Protein AF-A0A969WWA6-F1 (afdb_monomer)

Foldseek 3Di:
DDDDPPPPQAPVRVVVVQVVQVVVVHGQQADEAADDDLVVVLVVLLVCCVVVVPPQSDSVNSVVVVVSSVVGRVVVQVVCVVVVRYDYFHNDDDPVVSVVRVVVVVVPRDD

Secondary structure (DSSP, 8-state):
----SS---SHHHHHHHHHHHHHTT-----EEEEE--HHHHHHHHHHHHHHHT-TT--HHHHHHHHHHHHHHTTHHHHHHHHTT-EEEEE--S-HHHHHHHHHHHHHT---

Structure (mmCIF, N/CA/C/O backbone):
data_AF-A0A969WWA6-F1
#
_entry.id   AF-A0A969WWA6-F1
#
loop_
_atom_site.group_PDB
_atom_site.id
_atom_site.type_symbol
_atom_site.label_atom_id
_atom_site.label_alt_id
_atom_site.label_comp_id
_atom_site.label_asym_id
_atom_site.label_entity_id
_atom_site.label_seq_id
_atom_site.pdbx_PDB_ins_code
_atom_site.Cartn_x
_atom_site.Cartn_y
_atom_site.Cartn_z
_atom_site.occupancy
_atom_site.B_iso_or_equiv
_atom_site.auth_seq_id
_atom_site.auth_comp_id
_atom_site.auth_asym_id
_atom_site.auth_atom_id
_atom_site.pdbx_PDB_model_num
ATOM 1 N N . GLY A 1 1 ? -15.310 9.754 2.882 1.00 83.44 1 GLY A N 1
ATOM 2 C CA . GLY A 1 1 ? -14.050 9.200 3.405 1.00 83.44 1 GLY A CA 1
ATOM 3 C C . GLY A 1 1 ? -12.873 9.808 2.673 1.00 83.44 1 GLY A C 1
ATOM 4 O O . GLY A 1 1 ? -13.070 10.723 1.879 1.00 83.44 1 GLY A O 1
ATOM 5 N N . TYR A 1 2 ? -11.677 9.292 2.930 1.00 89.56 2 TYR A N 1
ATOM 6 C CA . TYR A 1 2 ? -10.427 9.727 2.308 1.00 89.56 2 TYR A CA 1
ATOM 7 C C . TYR A 1 2 ? -9.688 8.511 1.748 1.00 89.56 2 TYR A C 1
ATOM 9 O O . TYR A 1 2 ? -9.845 7.409 2.267 1.00 89.56 2 TYR A O 1
ATOM 17 N N . ILE A 1 3 ? -8.867 8.723 0.721 1.00 93.50 3 ILE A N 1
ATOM 18 C CA . ILE A 1 3 ? -7.898 7.733 0.243 1.00 93.50 3 ILE A CA 1
ATOM 19 C C . ILE A 1 3 ? -6.515 8.304 0.517 1.00 93.50 3 ILE A C 1
ATOM 21 O O . ILE A 1 3 ? -6.208 9.425 0.107 1.00 93.50 3 ILE A O 1
ATOM 25 N N . LEU A 1 4 ? -5.692 7.538 1.224 1.00 93.44 4 LEU A N 1
ATOM 26 C CA . LEU A 1 4 ? -4.304 7.885 1.487 1.00 93.44 4 LEU A CA 1
ATOM 27 C C . LEU A 1 4 ? -3.423 7.048 0.566 1.00 93.44 4 LEU A C 1
ATOM 29 O O . LEU A 1 4 ? -3.256 5.849 0.770 1.00 93.44 4 LEU A O 1
ATOM 33 N N . ASP A 1 5 ? -2.883 7.686 -0.469 1.00 92.69 5 ASP A N 1
ATOM 34 C CA . ASP A 1 5 ? -1.995 7.031 -1.425 1.00 92.69 5 ASP A CA 1
ATOM 35 C C . ASP A 1 5 ? -0.534 7.179 -0.987 1.00 92.69 5 ASP A C 1
ATOM 37 O O . ASP A 1 5 ? -0.005 8.281 -0.808 1.00 92.69 5 ASP A O 1
ATOM 41 N N . GLY A 1 6 ? 0.129 6.042 -0.785 1.00 88.00 6 GLY A N 1
ATOM 42 C CA . GLY A 1 6 ? 1.537 5.993 -0.425 1.00 88.00 6 GLY A CA 1
ATOM 43 C C . GLY A 1 6 ? 1.852 6.533 0.972 1.00 88.00 6 GLY A C 1
ATOM 44 O O . GLY A 1 6 ? 3.017 6.847 1.223 1.00 88.00 6 GLY A O 1
ATOM 45 N N . PHE A 1 7 ? 0.862 6.632 1.863 1.00 92.94 7 PHE A N 1
A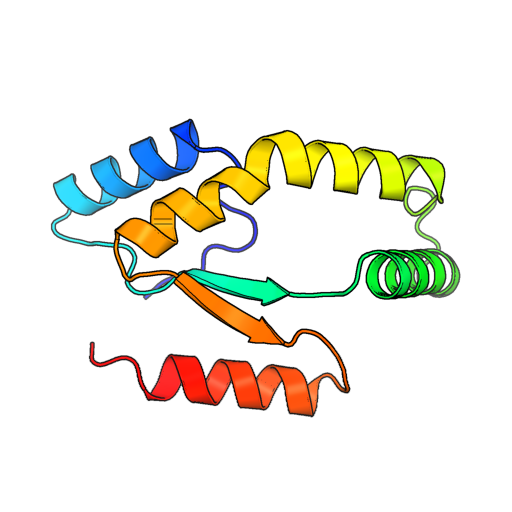TOM 46 C CA . PHE A 1 7 ? 1.017 6.911 3.290 1.00 92.94 7 PHE A CA 1
ATOM 47 C C . PHE A 1 7 ? 0.064 6.000 4.084 1.00 92.94 7 PHE A C 1
ATOM 49 O O . PHE A 1 7 ? -1.102 5.902 3.713 1.00 92.94 7 PHE A O 1
ATOM 56 N N . PRO A 1 8 ? 0.522 5.330 5.154 1.00 95.44 8 PRO A N 1
ATOM 57 C CA . PRO A 1 8 ? 1.843 5.407 5.769 1.00 95.44 8 PRO A CA 1
ATOM 58 C C . PRO A 1 8 ? 2.864 4.542 5.014 1.00 95.44 8 PRO A C 1
ATOM 60 O O . PRO A 1 8 ? 2.510 3.582 4.336 1.00 95.44 8 PRO A O 1
ATOM 63 N N . ARG A 1 9 ? 4.159 4.866 5.131 1.00 95.88 9 ARG A N 1
ATOM 64 C CA . ARG A 1 9 ? 5.257 4.069 4.541 1.00 95.88 9 ARG A CA 1
ATOM 65 C C . ARG A 1 9 ? 6.120 3.347 5.561 1.00 95.88 9 ARG A C 1
ATOM 67 O O . ARG A 1 9 ? 7.003 2.593 5.154 1.00 95.88 9 ARG A O 1
ATOM 74 N N . THR A 1 10 ? 5.932 3.617 6.848 1.00 96.69 10 THR A N 1
ATOM 75 C CA . THR A 1 10 ? 6.696 3.010 7.941 1.00 96.69 10 THR A CA 1
ATOM 76 C C . THR A 1 10 ? 5.781 2.623 9.096 1.00 96.69 10 THR A C 1
ATOM 78 O O . THR A 1 10 ? 4.747 3.256 9.297 1.00 96.69 10 THR A O 1
ATOM 81 N N . LEU A 1 11 ? 6.190 1.634 9.898 1.00 96.88 11 LEU A N 1
ATOM 82 C CA . LEU A 1 11 ? 5.467 1.242 11.116 1.00 96.88 11 LEU A CA 1
ATOM 83 C C . LEU A 1 11 ? 5.182 2.424 12.062 1.00 96.88 11 LEU A C 1
ATOM 85 O O . LEU A 1 11 ? 4.014 2.614 12.386 1.00 96.88 11 LEU A O 1
ATOM 89 N N . PRO A 1 12 ? 6.158 3.294 12.410 1.00 97.81 12 PRO A N 1
ATOM 90 C CA . PRO A 1 12 ? 5.867 4.454 13.255 1.00 97.81 12 PRO A CA 1
ATOM 91 C C . PRO A 1 12 ? 4.829 5.414 12.658 1.00 97.81 12 PRO A C 1
ATOM 93 O O . PRO A 1 12 ? 4.097 6.061 13.398 1.00 97.81 12 PRO A O 1
ATOM 96 N N . GLN A 1 13 ? 4.758 5.531 11.324 1.00 97.50 13 GLN A N 1
ATOM 97 C CA . GLN A 1 13 ? 3.719 6.333 10.669 1.00 97.50 13 GLN A CA 1
ATOM 98 C C . GLN A 1 13 ? 2.346 5.662 10.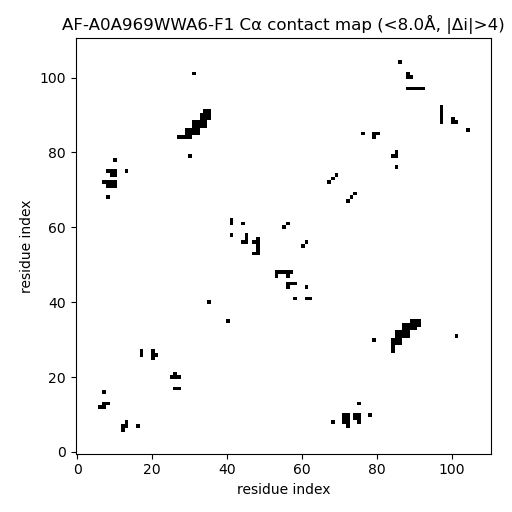768 1.00 97.50 13 GLN A C 1
ATOM 100 O O . GLN A 1 13 ? 1.363 6.364 10.977 1.00 97.50 13 GLN A O 1
ATOM 105 N N . GLY A 1 14 ? 2.280 4.332 10.641 1.00 96.88 14 GLY A N 1
ATOM 106 C CA . GLY A 1 14 ? 1.047 3.565 10.830 1.00 96.88 14 GLY A CA 1
ATOM 107 C C . GLY A 1 14 ? 0.505 3.690 12.254 1.00 96.88 14 GLY A C 1
ATOM 108 O O . GLY A 1 14 ? -0.651 4.051 12.435 1.00 96.88 14 GLY A O 1
ATOM 109 N N . GLU A 1 15 ? 1.367 3.508 13.256 1.00 97.19 15 GLU A N 1
ATOM 110 C CA . GLU A 1 15 ? 1.023 3.681 14.676 1.00 97.19 15 GLU A CA 1
ATOM 111 C C . GLU A 1 15 ? 0.560 5.111 14.989 1.00 97.19 15 GLU A C 1
ATOM 113 O O . GLU A 1 15 ? -0.443 5.313 15.674 1.00 97.19 15 GLU A O 1
ATOM 118 N N . ALA A 1 16 ? 1.270 6.120 14.470 1.00 97.25 16 ALA A N 1
ATOM 119 C CA . ALA A 1 16 ? 0.890 7.516 14.662 1.00 97.25 16 ALA A CA 1
ATOM 120 C C . ALA A 1 16 ? -0.457 7.839 14.005 1.00 97.25 16 ALA A C 1
ATOM 122 O O . ALA A 1 16 ? -1.250 8.581 14.580 1.00 97.25 16 ALA A O 1
ATOM 123 N N . MET A 1 17 ? -0.721 7.286 12.819 1.00 95.56 17 MET A N 1
ATOM 124 C CA . MET A 1 17 ? -1.985 7.499 12.124 1.00 95.56 17 MET A CA 1
ATOM 125 C C . MET A 1 17 ? -3.157 6.839 12.848 1.00 95.56 17 MET A C 1
ATOM 127 O O . MET A 1 17 ? -4.171 7.503 13.046 1.00 95.56 17 MET A O 1
ATOM 131 N N . ASP A 1 18 ? -3.011 5.585 13.285 1.00 95.31 18 ASP A N 1
ATOM 132 C CA . ASP A 1 18 ? -4.057 4.897 14.049 1.00 95.31 18 ASP A CA 1
ATOM 133 C C . ASP A 1 18 ? -4.408 5.684 15.320 1.00 95.31 18 ASP A C 1
ATOM 135 O O . ASP A 1 18 ? -5.585 5.888 15.607 1.00 95.31 18 ASP A O 1
ATOM 139 N N . LYS A 1 19 ? -3.401 6.228 16.016 1.00 96.81 19 LYS A N 1
ATOM 140 C CA . LYS A 1 19 ? -3.612 7.076 17.196 1.00 96.81 19 LYS A CA 1
ATOM 141 C C . LYS A 1 19 ? -4.364 8.375 16.880 1.00 96.81 19 LYS A C 1
ATOM 143 O O . LYS A 1 19 ? -5.283 8.735 17.608 1.00 96.81 19 LYS A O 1
ATOM 148 N N . ILE A 1 20 ? -3.972 9.095 15.824 1.00 95.56 20 ILE A N 1
ATOM 149 C CA . ILE A 1 20 ? -4.629 10.360 15.439 1.00 95.56 20 ILE A CA 1
ATOM 150 C C . ILE A 1 20 ? -6.098 10.119 15.079 1.00 95.56 20 ILE A C 1
ATOM 152 O O . ILE A 1 20 ? -6.960 10.905 15.465 1.00 95.56 20 ILE A O 1
ATOM 156 N N . LEU A 1 21 ? -6.385 9.039 14.349 1.00 94.75 21 LEU A N 1
ATOM 157 C CA . LEU A 1 21 ? -7.753 8.689 13.975 1.00 94.75 21 LEU A CA 1
ATOM 158 C C . LEU A 1 21 ? -8.574 8.278 15.202 1.00 94.75 21 LEU A C 1
ATOM 160 O O . LEU A 1 21 ? -9.704 8.735 15.352 1.00 94.75 21 LEU A O 1
ATOM 164 N N . GLU A 1 22 ? -7.994 7.510 16.127 1.00 95.44 22 GLU A N 1
ATOM 165 C CA . GLU A 1 22 ? -8.656 7.124 17.377 1.00 95.44 22 GLU A CA 1
ATOM 166 C C . GLU A 1 22 ? -9.041 8.347 18.230 1.00 95.44 22 GLU A C 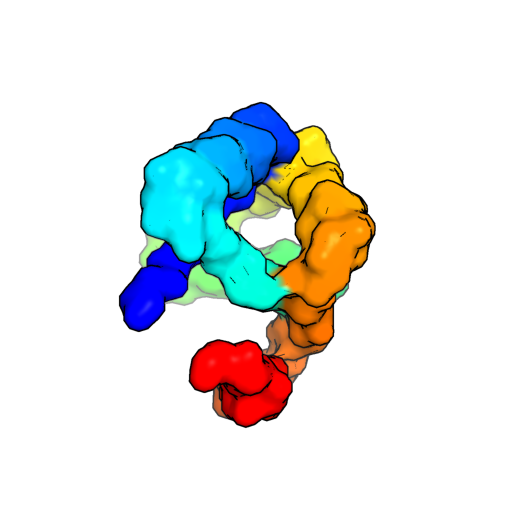1
ATOM 168 O O . GLU A 1 22 ? -10.161 8.414 18.737 1.00 95.44 22 GLU A O 1
ATOM 173 N N . GLU A 1 23 ? -8.177 9.368 18.313 1.00 96.69 23 GLU A N 1
ATOM 174 C CA . GLU A 1 23 ? -8.485 10.650 18.979 1.00 96.69 23 GLU A CA 1
ATOM 175 C C . GLU A 1 23 ? -9.693 11.376 18.349 1.00 96.69 23 GLU A C 1
ATOM 177 O O . GLU A 1 23 ? -10.355 12.181 19.008 1.00 96.69 23 GLU A O 1
ATOM 182 N N . GLN A 1 24 ? -10.007 11.071 17.088 1.00 94.81 24 GLN A N 1
ATOM 183 C CA . GLN A 1 24 ? -11.139 11.613 16.336 1.00 94.81 24 GLN A CA 1
ATOM 184 C C . GLN A 1 24 ? -12.355 10.670 16.305 1.00 94.81 24 GLN A C 1
ATOM 186 O O . GLN A 1 24 ? -13.364 11.007 15.691 1.00 94.81 24 GLN A O 1
ATOM 191 N N . ASN A 1 25 ? -12.308 9.529 17.007 1.00 94.56 25 ASN A N 1
ATOM 192 C CA . ASN A 1 25 ? -13.274 8.426 16.892 1.00 94.56 25 ASN A CA 1
ATOM 193 C C . ASN A 1 25 ? -13.415 7.885 15.455 1.00 94.56 25 ASN A C 1
ATOM 195 O O . ASN A 1 25 ? -14.467 7.371 15.076 1.00 94.56 25 ASN A O 1
ATOM 199 N N . GLU A 1 26 ? -12.356 7.995 14.657 1.00 93.25 26 GLU A N 1
ATOM 200 C CA . GLU A 1 26 ? -12.246 7.407 13.328 1.00 93.25 26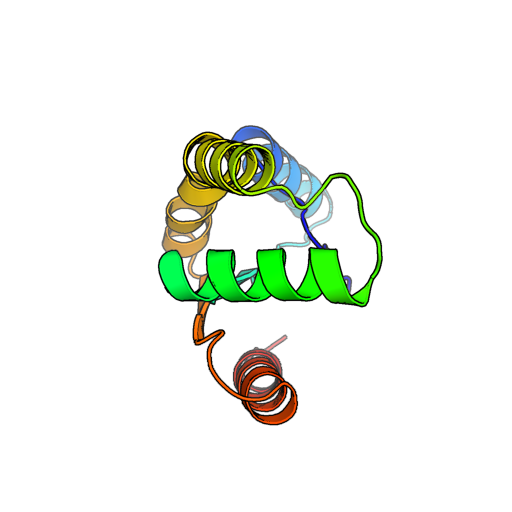 GLU A CA 1
ATOM 201 C C . GLU A 1 26 ? -11.271 6.223 13.347 1.00 93.25 26 GLU A C 1
ATOM 203 O O . GLU A 1 26 ? -10.525 5.992 14.298 1.00 93.25 26 GLU A O 1
ATOM 208 N N . SER A 1 27 ? -11.265 5.437 12.274 1.00 93.19 27 SER A N 1
ATOM 209 C CA . SER A 1 27 ? -10.258 4.399 12.080 1.00 93.19 27 SER A CA 1
ATOM 210 C C . SER A 1 27 ? -10.038 4.141 10.598 1.00 93.19 27 SER A C 1
ATOM 212 O O . SER A 1 27 ? -10.907 4.407 9.766 1.00 93.19 27 SER A O 1
ATOM 214 N N . ILE A 1 28 ? -8.870 3.597 10.261 1.00 93.88 28 ILE A N 1
ATOM 215 C CA . ILE A 1 28 ? -8.653 3.043 8.926 1.00 93.88 28 ILE A CA 1
ATOM 216 C C . ILE A 1 28 ? -9.598 1.865 8.751 1.00 93.88 28 ILE A C 1
ATOM 218 O O . ILE A 1 28 ? -9.528 0.890 9.497 1.00 93.88 28 ILE A O 1
ATOM 222 N N . ILE A 1 29 ? -10.455 1.971 7.746 1.00 94.50 29 ILE A N 1
ATOM 223 C CA . ILE A 1 29 ? -11.443 0.950 7.416 1.00 94.50 29 ILE A CA 1
ATOM 224 C C . ILE A 1 29 ? -10.766 -0.206 6.677 1.00 94.50 29 ILE A C 1
ATOM 226 O O . ILE A 1 29 ? -10.972 -1.370 7.004 1.00 94.50 29 ILE A O 1
ATOM 230 N N . VAL A 1 30 ? -9.936 0.123 5.686 1.00 95.56 30 VAL A N 1
ATOM 231 C CA . VAL A 1 30 ? -9.260 -0.851 4.834 1.00 95.56 30 VAL A CA 1
ATOM 232 C C . VAL A 1 30 ? -7.909 -0.313 4.375 1.00 95.56 30 VAL A C 1
ATOM 234 O O . VAL A 1 30 ? -7.739 0.887 4.153 1.00 95.56 30 VAL A O 1
ATOM 237 N N . VAL A 1 31 ? -6.954 -1.218 4.197 1.00 96.25 31 VAL A N 1
ATOM 238 C CA . VAL A 1 31 ? -5.692 -0.990 3.498 1.00 96.25 31 VAL A CA 1
ATOM 239 C C . VAL A 1 31 ? -5.674 -1.901 2.283 1.00 96.25 31 VAL A C 1
ATOM 241 O O . VAL A 1 31 ? -5.588 -3.120 2.420 1.00 96.25 31 VAL A O 1
ATOM 244 N N . LEU A 1 32 ? -5.763 -1.299 1.100 1.00 96.62 32 LEU A N 1
ATOM 245 C CA . LEU A 1 32 ? -5.692 -2.005 -0.173 1.00 96.62 32 LEU A CA 1
ATOM 246 C C . LEU A 1 32 ? -4.223 -2.187 -0.555 1.00 96.62 32 LEU A C 1
ATOM 248 O O . LEU A 1 32 ? -3.488 -1.209 -0.712 1.00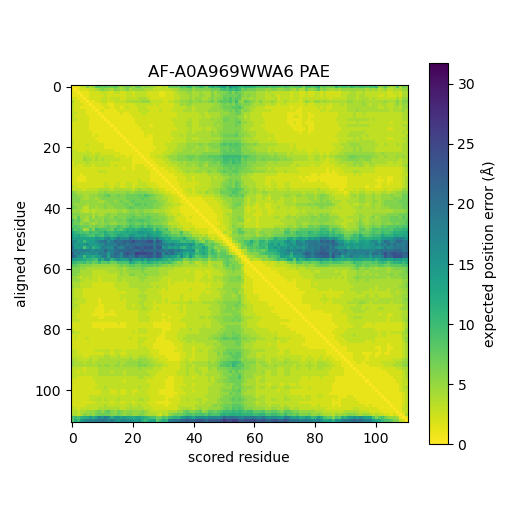 96.62 32 LEU A O 1
ATOM 252 N N . ARG A 1 33 ? -3.789 -3.435 -0.704 1.00 94.38 33 ARG A N 1
ATOM 253 C CA . ARG A 1 33 ? -2.437 -3.776 -1.139 1.00 94.38 33 ARG A CA 1
ATOM 254 C C . ARG A 1 33 ? -2.500 -4.517 -2.463 1.00 94.38 33 ARG A C 1
ATOM 256 O O . ARG A 1 33 ? -3.024 -5.623 -2.517 1.00 94.38 33 ARG A O 1
ATOM 263 N N . LEU A 1 34 ? -1.919 -3.912 -3.493 1.00 93.75 34 LEU A N 1
ATOM 264 C CA . LEU A 1 34 ? -1.697 -4.561 -4.779 1.00 93.75 34 LEU A CA 1
ATOM 265 C C . LEU A 1 34 ? -0.410 -5.383 -4.706 1.00 93.75 34 LEU A C 1
ATOM 267 O O . LEU A 1 34 ? 0.670 -4.821 -4.510 1.00 93.75 34 LEU A O 1
ATOM 271 N N . ASP A 1 35 ? -0.541 -6.697 -4.829 1.00 91.62 35 ASP A N 1
ATOM 272 C CA . ASP A 1 35 ? 0.578 -7.631 -4.862 1.00 91.62 35 ASP A CA 1
ATOM 273 C C . ASP A 1 35 ? 1.006 -7.882 -6.313 1.00 91.62 35 ASP A C 1
ATOM 275 O O . ASP A 1 35 ? 0.180 -8.134 -7.186 1.00 91.62 35 ASP A O 1
ATOM 279 N N . PHE A 1 36 ? 2.312 -7.806 -6.557 1.00 88.81 36 PHE A N 1
ATOM 280 C CA . PHE A 1 36 ? 2.940 -8.053 -7.852 1.00 88.81 36 PHE A CA 1
ATOM 281 C C . PHE A 1 36 ? 4.115 -9.004 -7.657 1.00 88.81 36 PHE A C 1
ATOM 283 O O . PHE A 1 36 ? 4.746 -8.995 -6.596 1.00 88.81 36 PHE A O 1
ATOM 290 N N . ASP A 1 37 ? 4.445 -9.770 -8.693 1.00 88.44 37 ASP A N 1
ATOM 291 C CA . ASP A 1 37 ? 5.755 -10.407 -8.767 1.00 88.44 37 ASP A CA 1
ATOM 292 C C . ASP A 1 37 ? 6.849 -9.344 -8.983 1.00 88.44 37 ASP A C 1
ATOM 294 O O . ASP A 1 37 ? 6.658 -8.377 -9.729 1.00 88.44 37 ASP A O 1
ATOM 298 N N . ASP A 1 38 ? 7.992 -9.503 -8.312 1.00 86.69 38 ASP A N 1
ATOM 299 C CA . ASP A 1 38 ? 9.091 -8.534 -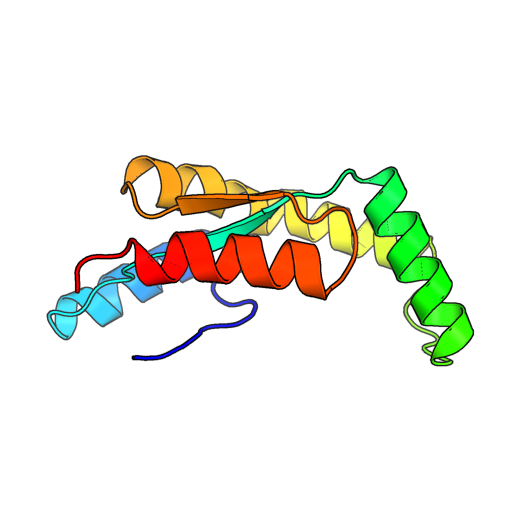8.368 1.00 86.69 38 ASP A CA 1
ATOM 300 C C . ASP A 1 38 ? 9.640 -8.371 -9.790 1.00 86.69 38 ASP A C 1
ATOM 302 O O . ASP A 1 38 ? 9.930 -7.245 -10.209 1.00 86.69 38 ASP A O 1
ATOM 306 N N . ASP A 1 39 ? 9.764 -9.463 -10.549 1.00 86.94 39 ASP A N 1
ATOM 307 C CA . ASP A 1 39 ? 10.307 -9.416 -11.904 1.00 86.94 39 ASP A CA 1
ATOM 308 C C . ASP A 1 39 ? 9.325 -8.709 -12.851 1.00 86.94 39 ASP A C 1
ATOM 310 O O . ASP A 1 39 ? 9.731 -7.867 -13.663 1.00 86.94 39 ASP A O 1
ATOM 314 N N . GLU A 1 40 ? 8.022 -8.963 -12.698 1.00 85.44 40 GLU A N 1
ATOM 315 C CA . GLU A 1 40 ? 6.968 -8.271 -13.452 1.00 85.44 40 GLU A CA 1
ATOM 316 C C . GLU A 1 40 ? 6.886 -6.776 -13.106 1.00 85.44 40 GLU A C 1
ATOM 318 O O . GLU A 1 40 ? 6.753 -5.925 -13.999 1.00 85.44 40 GLU A O 1
ATOM 323 N N . LEU A 1 41 ? 7.016 -6.428 -11.823 1.00 87.50 41 LEU A N 1
ATOM 324 C CA . LEU A 1 41 ? 7.015 -5.044 -11.355 1.00 87.50 41 LEU A CA 1
ATOM 325 C C . LEU A 1 41 ? 8.224 -4.277 -11.899 1.00 87.50 41 LEU A C 1
ATOM 327 O O . LEU A 1 41 ? 8.079 -3.154 -12.391 1.00 87.50 41 LEU A O 1
ATOM 331 N N . ILE A 1 42 ? 9.412 -4.886 -11.864 1.00 88.44 42 ILE A N 1
ATOM 332 C CA . ILE A 1 42 ? 10.630 -4.301 -12.433 1.00 88.44 42 ILE A CA 1
ATOM 333 C C . ILE A 1 42 ? 10.460 -4.085 -13.939 1.00 88.44 42 ILE A C 1
ATOM 335 O O . ILE A 1 42 ? 10.729 -2.982 -14.424 1.00 88.44 42 ILE A O 1
ATOM 339 N N . ALA A 1 43 ? 9.986 -5.092 -14.679 1.00 86.69 43 ALA A N 1
ATOM 340 C CA . ALA A 1 43 ? 9.768 -4.986 -16.121 1.00 86.69 43 ALA A CA 1
ATOM 341 C C . ALA A 1 43 ? 8.784 -3.856 -16.471 1.00 86.69 43 ALA A C 1
ATOM 343 O O . ALA A 1 43 ? 9.043 -3.054 -17.375 1.00 86.69 43 ALA A O 1
ATOM 344 N N . THR A 1 44 ? 7.695 -3.740 -15.710 1.00 82.75 44 THR A N 1
ATOM 345 C CA . THR A 1 44 ? 6.683 -2.688 -15.878 1.00 82.75 44 THR A CA 1
ATOM 346 C C . THR A 1 44 ? 7.258 -1.292 -15.624 1.00 82.75 44 THR A C 1
ATOM 348 O O . THR A 1 44 ? 7.027 -0.370 -16.410 1.00 82.75 44 THR A O 1
ATOM 351 N N . LEU A 1 45 ? 8.046 -1.119 -14.557 1.00 83.44 45 LEU A N 1
ATOM 352 C CA . LEU A 1 45 ? 8.667 0.165 -14.215 1.00 83.44 45 LEU A CA 1
ATOM 353 C C . LEU A 1 45 ? 9.730 0.591 -15.236 1.00 83.44 45 LEU A C 1
ATOM 355 O O . LEU A 1 45 ? 9.776 1.763 -15.608 1.00 83.44 45 LEU A O 1
ATOM 359 N N . LEU A 1 46 ? 10.531 -0.351 -15.739 1.00 85.56 46 LEU A N 1
ATOM 360 C CA . LEU A 1 46 ? 11.512 -0.087 -16.795 1.00 85.56 46 LEU A CA 1
ATOM 361 C C . LEU A 1 46 ? 10.840 0.354 -18.098 1.00 85.56 46 LEU A C 1
ATOM 363 O O . LEU A 1 46 ? 11.267 1.336 -18.706 1.00 85.56 46 LEU A O 1
ATOM 367 N N . LYS A 1 47 ? 9.768 -0.337 -18.509 1.00 85.00 47 LYS A N 1
ATOM 368 C CA . LYS A 1 47 ? 8.987 0.045 -19.692 1.00 85.00 47 LYS A CA 1
ATOM 369 C C . LYS A 1 47 ? 8.419 1.455 -19.540 1.00 85.00 47 LYS A C 1
ATOM 371 O O . LYS A 1 47 ? 8.536 2.273 -20.447 1.00 85.00 47 LYS A O 1
ATOM 376 N N . ARG A 1 48 ? 7.889 1.785 -18.359 1.00 79.19 48 ARG A N 1
ATOM 377 C CA . ARG A 1 48 ? 7.398 3.137 -18.075 1.00 79.19 48 ARG A CA 1
ATOM 378 C C . ARG A 1 48 ? 8.504 4.191 -18.163 1.00 79.19 48 ARG A C 1
ATOM 380 O O . ARG A 1 48 ? 8.245 5.274 -18.682 1.00 79.19 48 ARG A O 1
ATOM 387 N N . GLY A 1 49 ? 9.715 3.903 -17.684 1.00 78.94 49 GLY A N 1
ATOM 388 C CA . GLY A 1 49 ? 10.867 4.801 -17.824 1.00 78.94 49 GLY A CA 1
ATOM 389 C C . GLY A 1 49 ? 11.190 5.125 -19.287 1.00 78.94 49 GLY A C 1
ATOM 390 O O . GLY A 1 49 ? 11.415 6.287 -19.624 1.00 78.94 49 GLY A O 1
ATOM 391 N N . GLN A 1 50 ? 11.109 4.121 -20.168 1.00 77.31 50 GLN A N 1
ATOM 392 C CA . GLN A 1 50 ? 11.305 4.277 -21.615 1.00 77.31 50 GLN A CA 1
ATOM 393 C C . GLN A 1 50 ? 10.195 5.116 -22.262 1.00 77.31 50 GLN A C 1
ATOM 395 O O . GLN A 1 50 ? 10.490 6.045 -23.011 1.00 77.31 50 GLN A O 1
ATOM 400 N N . ASP A 1 51 ? 8.934 4.824 -21.933 1.00 77.75 51 ASP A N 1
ATOM 401 C CA . ASP A 1 51 ? 7.769 5.478 -22.541 1.00 77.75 51 ASP A CA 1
ATOM 402 C C . ASP A 1 51 ? 7.563 6.925 -22.048 1.00 77.75 51 ASP A C 1
ATOM 404 O O . ASP A 1 51 ? 7.029 7.761 -22.776 1.00 77.75 51 ASP A O 1
ATOM 408 N N . SER A 1 52 ? 7.971 7.242 -20.812 1.00 72.62 52 SER A N 1
ATOM 409 C CA . SER A 1 52 ? 7.730 8.553 -20.180 1.00 72.62 52 SER A CA 1
ATOM 410 C C . SER A 1 52 ? 8.938 9.492 -20.150 1.00 72.62 52 SER A C 1
ATOM 412 O O . SER A 1 52 ? 8.787 10.646 -19.747 1.00 72.62 52 SER A O 1
ATOM 414 N N . GLY A 1 53 ? 10.127 9.024 -20.546 1.00 67.12 53 GLY A N 1
ATOM 415 C CA . GLY A 1 53 ? 11.358 9.821 -20.501 1.00 67.12 53 GLY A CA 1
ATOM 416 C C . GLY A 1 53 ? 11.842 10.139 -19.081 1.00 67.12 53 GLY A C 1
ATOM 417 O O . GLY A 1 53 ? 12.599 11.087 -18.884 1.00 67.12 53 GLY A O 1
ATOM 418 N N . ARG A 1 54 ? 11.385 9.383 -18.077 1.00 66.88 54 ARG A N 1
ATOM 419 C CA . ARG A 1 54 ? 11.810 9.535 -16.682 1.00 66.88 54 ARG A CA 1
ATOM 420 C C . ARG A 1 54 ? 13.208 8.960 -16.480 1.00 66.88 54 ARG A C 1
ATOM 422 O O . ARG A 1 54 ? 13.387 7.747 -16.410 1.00 66.88 54 ARG A O 1
ATOM 429 N N . GLU A 1 55 ? 14.190 9.848 -16.355 1.00 63.00 55 GLU A N 1
ATOM 430 C CA . GLU A 1 55 ? 15.604 9.500 -16.154 1.00 63.00 55 GLU A CA 1
ATOM 431 C C . GLU A 1 55 ? 15.879 8.763 -14.825 1.00 63.00 55 GLU A C 1
ATOM 433 O O . GLU A 1 55 ? 16.927 8.137 -14.675 1.00 63.00 55 GLU A O 1
ATOM 438 N N . ASP A 1 56 ? 14.951 8.802 -13.861 1.00 62.38 56 ASP A N 1
ATOM 439 C CA . ASP A 1 56 ? 15.070 8.151 -12.553 1.00 62.38 56 ASP A CA 1
ATOM 440 C C . ASP A 1 56 ? 14.592 6.688 -12.522 1.00 62.38 56 ASP A C 1
ATOM 442 O O . ASP A 1 56 ? 14.938 5.965 -11.588 1.00 62.38 56 ASP A O 1
ATOM 446 N N . ASP A 1 57 ? 13.875 6.199 -13.539 1.00 65.69 57 ASP A N 1
ATOM 447 C CA . ASP A 1 57 ? 13.440 4.794 -13.648 1.00 65.69 57 ASP A CA 1
ATOM 448 C C . ASP A 1 57 ? 14.564 3.908 -14.262 1.00 65.69 57 ASP A C 1
ATOM 450 O O . ASP A 1 57 ? 14.359 3.146 -15.208 1.00 65.69 57 ASP A O 1
ATOM 454 N N . THR A 1 58 ? 15.787 3.993 -13.713 1.00 77.25 58 THR A N 1
ATOM 455 C CA . THR A 1 58 ? 16.883 3.053 -14.026 1.00 77.25 58 THR A CA 1
ATOM 456 C C . THR A 1 58 ? 16.743 1.765 -13.216 1.00 77.25 58 THR A C 1
ATOM 458 O O . THR A 1 58 ? 16.168 1.752 -12.126 1.00 77.25 58 THR A O 1
ATOM 461 N N . PHE A 1 59 ? 17.317 0.667 -13.712 1.00 79.12 59 PHE A N 1
ATOM 462 C CA . PHE A 1 59 ? 17.296 -0.621 -13.013 1.00 79.12 59 PHE A CA 1
ATOM 463 C C . PHE A 1 59 ? 17.829 -0.530 -11.573 1.00 79.12 59 PHE A C 1
ATOM 465 O O . PHE A 1 59 ? 17.214 -1.063 -10.647 1.00 79.12 59 PHE A O 1
ATOM 472 N N . ASP A 1 60 ? 18.930 0.196 -11.369 1.00 84.44 60 ASP A N 1
ATOM 473 C CA . ASP A 1 60 ? 19.542 0.368 -10.048 1.00 84.44 60 ASP A CA 1
ATOM 474 C C . ASP A 1 60 ? 18.664 1.203 -9.106 1.00 84.44 60 ASP A C 1
ATOM 476 O O . ASP A 1 60 ? 18.530 0.875 -7.919 1.00 84.44 60 ASP A O 1
ATOM 480 N N . THR A 1 61 ? 18.005 2.246 -9.622 1.00 86.00 61 THR A N 1
ATOM 481 C CA . THR A 1 61 ? 17.054 3.042 -8.836 1.00 86.00 61 THR A CA 1
ATOM 482 C C . THR A 1 61 ? 15.824 2.220 -8.463 1.00 86.00 61 THR A C 1
ATOM 484 O O . THR A 1 61 ? 15.395 2.256 -7.308 1.00 86.00 61 THR A O 1
ATOM 487 N N . ILE A 1 62 ? 15.273 1.442 -9.399 1.00 87.50 62 ILE A N 1
ATOM 488 C CA . ILE A 1 62 ? 14.116 0.569 -9.153 1.00 87.50 62 ILE A CA 1
ATOM 489 C C . ILE A 1 62 ? 14.454 -0.460 -8.070 1.00 87.50 62 ILE A C 1
ATOM 491 O O . ILE A 1 62 ? 13.732 -0.555 -7.076 1.00 87.50 62 ILE A O 1
ATOM 495 N N . LYS A 1 63 ? 15.594 -1.154 -8.182 1.00 89.25 63 LYS A N 1
ATOM 496 C CA . LYS A 1 63 ? 16.059 -2.090 -7.146 1.00 89.25 63 LYS A CA 1
ATOM 497 C C . LYS A 1 63 ? 16.235 -1.423 -5.788 1.00 89.25 63 LYS A C 1
ATOM 499 O O . LYS A 1 63 ? 15.803 -1.965 -4.772 1.00 89.25 63 LYS A O 1
ATOM 504 N N . SER A 1 64 ? 16.828 -0.231 -5.757 1.00 91.19 64 SER A N 1
ATOM 505 C CA . SER A 1 64 ? 17.011 0.524 -4.514 1.00 91.19 64 SER A CA 1
ATOM 506 C C . SER A 1 64 ? 15.670 0.902 -3.877 1.00 91.19 64 SER A C 1
ATOM 508 O O . SER A 1 64 ? 15.511 0.807 -2.659 1.00 91.19 64 SER A O 1
ATOM 510 N N . ARG A 1 65 ? 14.678 1.289 -4.688 1.00 89.69 65 ARG A N 1
ATOM 511 C CA . ARG A 1 65 ? 13.319 1.606 -4.228 1.00 89.69 65 ARG A CA 1
ATOM 512 C C . ARG A 1 65 ? 12.606 0.377 -3.674 1.00 89.69 65 ARG A C 1
ATOM 514 O O . ARG A 1 65 ? 12.025 0.484 -2.595 1.00 89.69 65 ARG A O 1
ATOM 521 N N . LEU A 1 66 ? 12.704 -0.771 -4.345 1.00 91.38 66 LEU A N 1
ATOM 522 C CA . LEU A 1 66 ? 12.153 -2.038 -3.851 1.00 91.38 66 LEU A CA 1
ATOM 523 C C . LEU A 1 66 ? 12.807 -2.450 -2.532 1.00 91.38 66 LEU A C 1
ATOM 525 O O . LEU A 1 66 ? 12.112 -2.738 -1.563 1.00 91.38 66 LEU A O 1
ATOM 529 N N . ALA A 1 67 ? 14.133 -2.357 -2.425 1.00 92.69 67 ALA A N 1
ATOM 530 C CA . ALA A 1 67 ? 14.834 -2.646 -1.175 1.00 92.69 67 ALA A CA 1
ATOM 531 C C . ALA A 1 67 ? 14.372 -1.738 -0.017 1.00 92.69 67 ALA A C 1
ATOM 533 O O . ALA A 1 67 ? 14.236 -2.184 1.125 1.00 92.69 67 ALA A O 1
ATOM 534 N N . VAL A 1 68 ? 14.108 -0.453 -0.287 1.00 93.62 68 VAL A N 1
ATOM 535 C CA . VAL A 1 68 ? 13.547 0.466 0.715 1.00 93.62 68 VAL A CA 1
ATOM 536 C C . VAL A 1 68 ? 12.109 0.093 1.070 1.00 93.62 68 VAL A C 1
ATOM 538 O O . VAL A 1 68 ? 11.779 0.117 2.257 1.00 93.62 68 VAL A O 1
ATOM 541 N N . TYR A 1 69 ? 11.282 -0.262 0.084 1.00 92.88 69 TYR A N 1
ATOM 542 C CA . TYR A 1 69 ? 9.909 -0.719 0.299 1.00 92.88 69 TYR A CA 1
ATOM 543 C C . TYR A 1 69 ? 9.884 -1.946 1.213 1.00 92.88 69 TYR A C 1
ATOM 545 O O . TYR A 1 69 ? 9.265 -1.898 2.274 1.00 92.88 69 TYR A O 1
ATOM 553 N N . TYR A 1 70 ? 10.657 -2.984 0.889 1.00 94.06 70 TYR A N 1
ATOM 554 C CA . TYR A 1 70 ? 10.737 -4.202 1.694 1.00 94.06 70 TYR A CA 1
ATOM 555 C C . TYR A 1 70 ? 11.228 -3.952 3.116 1.00 94.06 70 TYR A C 1
ATOM 557 O O . TYR A 1 70 ? 10.750 -4.556 4.072 1.00 94.06 70 TYR A O 1
ATOM 565 N N . ARG A 1 71 ? 12.158 -3.012 3.294 1.00 96.00 71 ARG A N 1
ATOM 566 C CA . ARG A 1 71 ? 12.674 -2.693 4.626 1.00 96.00 71 ARG A CA 1
ATOM 567 C C . ARG A 1 71 ? 11.697 -1.880 5.473 1.00 96.00 71 ARG A C 1
ATOM 569 O O . ARG A 1 71 ? 11.687 -2.023 6.692 1.00 96.00 71 ARG A O 1
ATOM 576 N N . LYS A 1 72 ? 10.975 -0.937 4.864 1.00 95.19 72 LYS A N 1
ATOM 577 C CA . LYS A 1 72 ? 10.232 0.098 5.600 1.00 95.19 72 LYS A CA 1
ATOM 578 C C . LYS A 1 72 ? 8.723 -0.075 5.540 1.00 95.19 72 LYS A C 1
ATOM 580 O O . LYS A 1 72 ? 8.063 0.166 6.546 1.00 95.19 72 LYS A O 1
ATOM 585 N N . THR A 1 73 ? 8.208 -0.452 4.379 1.00 94.44 73 THR A N 1
ATOM 586 C CA . THR A 1 73 ? 6.781 -0.451 4.057 1.00 94.44 73 THR A CA 1
ATOM 587 C C . THR A 1 73 ? 6.177 -1.843 4.159 1.00 94.44 73 THR A C 1
ATOM 589 O O . THR A 1 73 ? 5.110 -1.968 4.742 1.00 94.44 73 THR A O 1
ATOM 592 N N . GLU A 1 74 ? 6.877 -2.894 3.721 1.00 94.62 74 GLU A N 1
ATOM 593 C CA . GLU A 1 74 ? 6.410 -4.286 3.855 1.00 94.62 74 GLU A CA 1
ATOM 594 C C . GLU A 1 74 ? 5.970 -4.665 5.283 1.00 94.62 74 GLU A C 1
ATOM 596 O O . GLU A 1 74 ? 4.924 -5.297 5.414 1.00 94.62 74 GLU A O 1
ATOM 601 N N . PRO A 1 75 ? 6.643 -4.228 6.372 1.00 96.75 75 PRO A N 1
ATOM 602 C CA . PRO A 1 75 ? 6.194 -4.544 7.729 1.00 96.75 75 PRO A CA 1
ATOM 603 C C . PRO A 1 75 ? 4.787 -4.022 8.077 1.00 96.75 75 PRO A C 1
ATOM 605 O O . PRO A 1 75 ? 4.154 -4.542 8.996 1.00 96.75 75 PRO A O 1
ATOM 608 N N . LEU A 1 76 ? 4.269 -3.021 7.350 1.00 96.44 76 LEU A N 1
ATOM 609 C CA . LEU A 1 76 ? 2.891 -2.545 7.522 1.00 96.44 76 LEU A CA 1
ATOM 610 C C . LEU A 1 76 ? 1.851 -3.593 7.107 1.00 96.44 76 LEU A C 1
ATOM 612 O O . LEU A 1 76 ? 0.722 -3.542 7.592 1.00 96.44 76 LEU A O 1
ATOM 616 N N . LYS A 1 77 ? 2.227 -4.558 6.259 1.00 95.38 77 LYS A N 1
ATOM 617 C CA . LYS A 1 77 ? 1.381 -5.699 5.897 1.00 95.38 77 LYS A CA 1
ATOM 618 C C . LYS A 1 77 ? 0.936 -6.450 7.141 1.00 95.38 77 LYS A C 1
ATOM 620 O O . LYS A 1 77 ? -0.256 -6.552 7.410 1.00 95.38 77 LYS A O 1
ATOM 625 N N . ASP A 1 78 ? 1.898 -6.919 7.928 1.00 97.00 78 ASP A N 1
ATOM 626 C CA . ASP A 1 78 ? 1.623 -7.682 9.143 1.00 97.00 78 ASP A CA 1
ATOM 627 C C . ASP A 1 78 ? 0.900 -6.825 10.181 1.00 97.00 78 ASP A C 1
ATOM 629 O O . ASP A 1 78 ? 0.023 -7.317 10.890 1.00 97.00 78 ASP A O 1
ATOM 633 N N . PHE A 1 79 ? 1.251 -5.539 10.263 1.00 97.44 79 PHE A N 1
ATOM 634 C CA . PHE A 1 79 ? 0.606 -4.587 11.162 1.00 97.44 79 PHE A CA 1
ATOM 635 C C . PHE A 1 79 ? -0.895 -4.457 10.881 1.00 97.44 79 PHE A C 1
ATOM 637 O O . PHE A 1 79 ? -1.695 -4.688 11.785 1.00 97.44 79 PHE A O 1
ATOM 644 N N . TYR A 1 80 ? -1.295 -4.171 9.639 1.00 97.06 80 TYR A N 1
ATOM 645 C CA . TYR A 1 80 ? -2.711 -4.012 9.287 1.00 97.06 80 TYR A CA 1
ATOM 646 C C . TYR A 1 80 ? -3.454 -5.339 9.109 1.00 97.06 80 TYR A C 1
ATOM 648 O O . TYR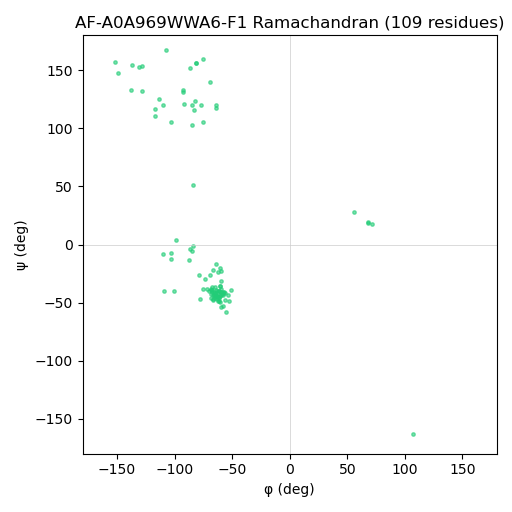 A 1 80 ? -4.659 -5.401 9.357 1.00 97.06 80 TYR A O 1
ATOM 656 N N . SER A 1 81 ? -2.755 -6.422 8.758 1.00 96.69 81 SER A N 1
ATOM 657 C CA . SER A 1 81 ? -3.332 -7.770 8.725 1.00 96.69 81 SER A CA 1
ATOM 658 C C . SER A 1 81 ? -3.778 -8.220 10.118 1.00 96.69 81 SER A C 1
ATOM 660 O O . SER A 1 81 ? -4.907 -8.678 10.279 1.00 96.69 81 SER A O 1
ATOM 662 N N . LYS A 1 82 ? -2.957 -7.995 11.155 1.00 97.19 82 LYS A N 1
ATOM 663 C CA . LYS A 1 82 ? -3.318 -8.302 12.554 1.00 97.19 82 LYS A CA 1
ATOM 664 C C . LYS A 1 82 ? -4.518 -7.505 13.065 1.00 97.19 82 LYS A C 1
ATOM 666 O O . LYS A 1 82 ? -5.180 -7.950 13.996 1.00 97.19 82 LYS A O 1
ATOM 671 N N . GLN A 1 83 ? -4.794 -6.349 12.464 1.00 95.50 83 GLN A N 1
ATOM 672 C CA . GLN A 1 83 ? -5.967 -5.530 12.771 1.00 95.50 83 GLN A CA 1
ATOM 673 C C . GLN A 1 83 ? -7.215 -5.934 11.968 1.00 95.50 83 GLN A C 1
ATOM 675 O O . GLN A 1 83 ? -8.270 -5.343 12.166 1.00 95.50 83 GLN A O 1
ATOM 680 N N . GLY A 1 84 ? -7.106 -6.897 11.045 1.00 95.50 84 GLY A N 1
ATOM 681 C CA . GLY A 1 84 ? -8.201 -7.283 10.152 1.00 95.50 84 GLY A CA 1
ATOM 682 C C . GLY A 1 84 ? -8.530 -6.240 9.079 1.00 95.50 84 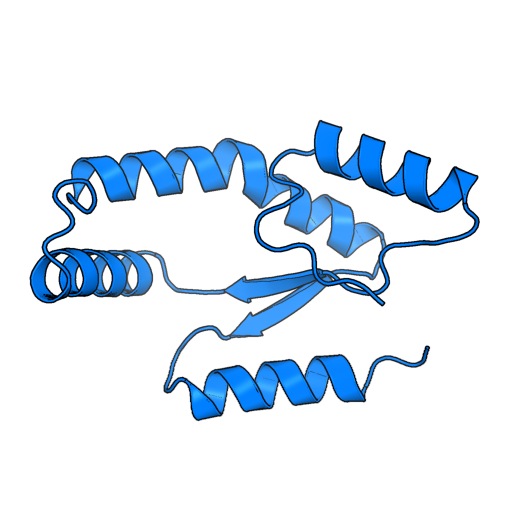GLY A C 1
ATOM 683 O O . GLY A 1 84 ? -9.614 -6.284 8.512 1.00 95.50 84 GLY A O 1
ATOM 684 N N . LYS A 1 85 ? -7.615 -5.298 8.809 1.00 95.44 85 LYS A N 1
ATOM 685 C CA . LYS A 1 85 ? -7.835 -4.163 7.893 1.00 95.44 85 LYS A CA 1
ATOM 686 C C . LYS A 1 85 ? -7.160 -4.333 6.532 1.00 95.44 85 LYS A C 1
ATOM 688 O O . LYS A 1 85 ? -7.415 -3.549 5.627 1.00 95.44 85 LYS A O 1
ATOM 693 N N . LEU A 1 86 ? -6.257 -5.300 6.378 1.00 96.94 86 LEU A N 1
ATOM 694 C CA . LEU A 1 86 ? -5.529 -5.509 5.125 1.00 96.94 86 LEU A CA 1
ATOM 695 C C . LEU A 1 86 ? -6.368 -6.317 4.128 1.00 96.94 86 LEU A C 1
ATOM 697 O O . LEU A 1 86 ? -6.712 -7.463 4.407 1.00 96.94 86 LEU A O 1
ATOM 701 N N . ALA A 1 87 ? -6.586 -5.758 2.940 1.00 96.75 87 ALA A N 1
ATOM 702 C CA . ALA A 1 87 ? -7.090 -6.475 1.777 1.00 96.75 87 ALA A CA 1
ATOM 703 C C . ALA A 1 87 ? -5.974 -6.603 0.733 1.00 96.75 87 ALA A C 1
ATOM 705 O O . ALA A 1 87 ? -5.429 -5.604 0.259 1.00 96.75 87 ALA A O 1
ATOM 706 N N . GLN A 1 88 ? -5.619 -7.843 0.400 1.00 95.38 88 GLN A N 1
ATOM 707 C CA . GLN A 1 88 ? -4.642 -8.146 -0.642 1.00 95.38 88 GLN A CA 1
ATOM 708 C C . GLN A 1 88 ? -5.360 -8.357 -1.969 1.00 95.38 88 GLN A C 1
ATOM 710 O O . GL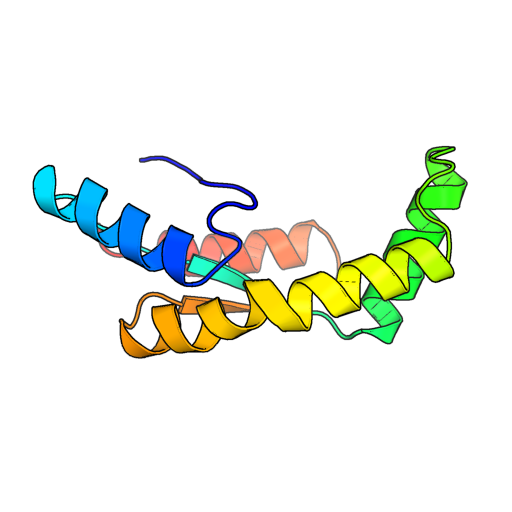N A 1 88 ? -6.337 -9.101 -2.038 1.00 95.38 88 GLN A O 1
ATOM 715 N N . ILE A 1 89 ? -4.866 -7.702 -3.009 1.00 96.56 89 ILE A N 1
ATOM 716 C CA . ILE A 1 89 ? -5.439 -7.707 -4.348 1.00 96.56 89 ILE A CA 1
ATOM 717 C C . ILE A 1 89 ? -4.324 -8.077 -5.318 1.00 96.56 89 ILE A C 1
ATOM 719 O O . ILE A 1 89 ? -3.233 -7.512 -5.263 1.00 96.56 89 ILE A O 1
ATOM 723 N N . ASP A 1 90 ? -4.603 -9.016 -6.214 1.00 94.12 90 ASP A N 1
ATOM 724 C CA . ASP A 1 90 ? -3.702 -9.341 -7.316 1.00 94.12 90 ASP A CA 1
ATOM 725 C C . ASP A 1 90 ? -3.563 -8.127 -8.249 1.00 94.12 90 ASP A C 1
ATOM 727 O O . ASP A 1 90 ? -4.550 -7.657 -8.826 1.00 94.12 90 ASP A O 1
ATOM 731 N N . GLY A 1 91 ? -2.341 -7.608 -8.360 1.00 92.94 91 GLY A N 1
ATOM 732 C CA . GLY A 1 91 ? -1.987 -6.467 -9.195 1.00 92.94 91 GLY A CA 1
ATOM 733 C C . GLY A 1 91 ? -1.708 -6.824 -10.656 1.00 92.94 91 GLY A C 1
ATOM 734 O O . GLY A 1 91 ? -1.421 -5.930 -11.445 1.00 92.94 91 GLY A O 1
ATOM 735 N N . THR A 1 92 ? -1.778 -8.094 -11.051 1.00 89.75 92 THR A N 1
ATOM 736 C CA . THR A 1 92 ? -1.468 -8.522 -12.423 1.00 89.75 92 THR A CA 1
ATOM 737 C C . THR A 1 92 ? -2.678 -8.419 -13.362 1.00 89.75 92 THR A C 1
ATOM 739 O O . THR A 1 92 ? -3.830 -8.531 -12.941 1.00 89.75 92 THR A O 1
ATOM 742 N N . GLY A 1 93 ? -2.438 -8.214 -14.660 1.00 90.06 93 GLY A N 1
ATOM 743 C CA . GLY A 1 93 ? -3.489 -8.094 -15.681 1.00 90.06 93 GLY A CA 1
ATOM 744 C C . GLY A 1 93 ? -3.701 -6.670 -16.196 1.00 90.06 93 GLY A C 1
ATOM 745 O O . GLY A 1 93 ? -2.835 -5.800 -16.090 1.00 90.06 93 GLY A O 1
ATOM 746 N N . THR A 1 94 ? -4.843 -6.448 -16.838 1.00 92.19 94 THR A N 1
ATOM 747 C CA . THR A 1 94 ? -5.240 -5.143 -17.378 1.00 92.19 94 THR A CA 1
ATOM 748 C C . THR A 1 94 ? -5.695 -4.192 -16.271 1.00 92.19 94 THR A C 1
ATOM 750 O O . THR A 1 94 ? -6.089 -4.612 -15.185 1.00 92.19 94 THR A O 1
ATOM 753 N N . VAL A 1 95 ? -5.676 -2.886 -16.557 1.00 92.00 95 VAL A N 1
ATOM 754 C CA . VAL A 1 95 ? -6.168 -1.866 -15.615 1.00 92.00 95 VAL A CA 1
ATOM 755 C C . VAL A 1 95 ? -7.621 -2.132 -15.220 1.00 92.00 95 VAL A C 1
ATOM 757 O O . VAL A 1 95 ? -7.939 -2.019 -14.042 1.00 92.00 95 VAL A O 1
ATOM 760 N N . ASP A 1 96 ? -8.469 -2.535 -16.171 1.00 96.88 96 ASP A N 1
ATOM 761 C CA . ASP A 1 96 ? -9.883 -2.823 -15.913 1.00 96.88 96 ASP A CA 1
ATOM 762 C C . ASP A 1 96 ? -10.053 -4.032 -14.980 1.00 96.88 96 ASP A C 1
ATOM 764 O O . ASP A 1 96 ? -10.834 -3.972 -14.037 1.00 96.88 96 ASP A O 1
ATOM 768 N N . GLU A 1 97 ? -9.272 -5.101 -15.170 1.00 96.31 97 GLU A N 1
ATOM 769 C CA . GLU A 1 97 ? -9.307 -6.275 -14.284 1.00 96.31 97 GLU A CA 1
ATOM 770 C C . GLU A 1 97 ? -8.863 -5.932 -12.857 1.00 96.31 97 GLU A C 1
ATOM 772 O O . GLU A 1 97 ? -9.506 -6.344 -11.892 1.00 96.31 97 GLU A O 1
ATOM 777 N N . ILE A 1 98 ? -7.783 -5.160 -12.711 1.00 95.44 98 ILE A N 1
ATOM 778 C CA . ILE A 1 98 ? -7.287 -4.722 -11.399 1.00 95.44 98 ILE A CA 1
ATOM 779 C C . ILE A 1 98 ? -8.314 -3.801 -10.732 1.00 95.44 98 ILE A C 1
ATOM 781 O O . ILE A 1 98 ? -8.586 -3.938 -9.539 1.00 95.44 98 ILE A O 1
ATOM 785 N N . PHE A 1 99 ? -8.908 -2.884 -11.499 1.00 96.94 99 PHE A N 1
ATOM 786 C CA . PHE A 1 99 ? -9.933 -1.971 -11.010 1.00 96.94 99 PHE A CA 1
ATOM 787 C C . PHE A 1 99 ? -11.167 -2.728 -10.514 1.00 96.94 99 PHE A C 1
ATOM 789 O O . PHE A 1 99 ? -11.589 -2.493 -9.387 1.00 96.94 99 PHE A O 1
ATOM 796 N N . SER A 1 100 ? -11.667 -3.710 -11.270 1.00 97.81 100 SER A N 1
ATOM 797 C CA . SER A 1 100 ? -12.800 -4.537 -10.836 1.00 97.81 100 SER A CA 1
ATOM 798 C C . SER A 1 100 ? -12.519 -5.317 -9.548 1.00 97.81 100 SER A C 1
ATOM 800 O O . SER A 1 100 ? -13.409 -5.454 -8.714 1.00 97.81 100 SER A O 1
ATOM 802 N N . ARG A 1 101 ? -11.284 -5.791 -9.326 1.00 97.44 101 ARG A N 1
ATOM 803 C CA . ARG A 1 101 ? -10.909 -6.433 -8.049 1.00 97.44 101 ARG A CA 1
ATOM 804 C C . ARG A 1 101 ? -10.895 -5.441 -6.885 1.00 97.44 101 ARG A C 1
ATOM 806 O O . ARG A 1 101 ? -11.259 -5.800 -5.769 1.00 97.44 101 ARG A O 1
ATOM 813 N N . ILE A 1 102 ? -10.461 -4.202 -7.128 1.00 96.94 102 ILE A N 1
ATOM 814 C CA . ILE A 1 102 ? -10.525 -3.131 -6.125 1.00 96.94 102 ILE A CA 1
ATOM 815 C C . ILE A 1 102 ? -11.986 -2.804 -5.799 1.00 96.94 102 ILE A C 1
ATOM 817 O O . ILE A 1 102 ? -12.319 -2.710 -4.619 1.00 96.94 102 ILE A O 1
ATOM 821 N N . GLU A 1 103 ? -12.844 -2.665 -6.814 1.00 96.81 103 GLU A N 1
ATOM 822 C CA . GLU A 1 103 ? -14.284 -2.437 -6.635 1.00 96.81 103 GLU A CA 1
ATOM 823 C C . GLU A 1 103 ? -14.915 -3.541 -5.790 1.00 96.81 103 GLU A C 1
ATOM 825 O O . GLU A 1 103 ? -15.565 -3.237 -4.798 1.00 96.81 103 GLU A O 1
ATOM 830 N N . GLU A 1 104 ? -14.638 -4.813 -6.092 1.00 96.50 104 GLU A N 1
ATOM 831 C CA . GLU A 1 104 ? -15.164 -5.938 -5.314 1.00 96.50 104 GLU A CA 1
ATOM 832 C C . GLU A 1 104 ? -14.792 -5.841 -3.827 1.00 96.50 104 GLU A C 1
ATOM 834 O O . GLU A 1 104 ? -15.627 -6.094 -2.958 1.00 96.50 104 GLU A O 1
ATOM 839 N N . VAL A 1 105 ? -13.559 -5.446 -3.500 1.00 95.75 105 VAL A N 1
ATOM 840 C CA . VAL A 1 105 ? -13.162 -5.249 -2.100 1.00 95.75 105 VAL A CA 1
ATOM 841 C C . VAL A 1 105 ? -13.922 -4.082 -1.478 1.00 95.75 105 VAL A C 1
ATOM 843 O O . VAL A 1 105 ? -14.445 -4.227 -0.378 1.00 95.75 105 VAL A O 1
ATOM 846 N N . VAL A 1 106 ? -13.982 -2.937 -2.161 1.00 94.12 106 VAL A N 1
ATOM 847 C CA . VAL A 1 106 ? -14.581 -1.699 -1.641 1.00 94.12 106 VAL A CA 1
ATOM 848 C C . VAL A 1 106 ? -16.100 -1.820 -1.482 1.00 94.12 106 VAL A C 1
ATOM 850 O O . VAL A 1 106 ? -16.640 -1.359 -0.478 1.00 94.12 106 VAL A O 1
ATOM 853 N N . ASP A 1 107 ? -16.790 -2.476 -2.409 1.00 94.56 107 ASP A N 1
ATOM 854 C CA . ASP A 1 107 ? -18.242 -2.676 -2.363 1.00 94.56 107 ASP A CA 1
ATOM 855 C C . ASP A 1 107 ? -18.667 -3.631 -1.238 1.00 94.56 107 ASP A C 1
ATOM 857 O O . ASP A 1 107 ? -19.776 -3.529 -0.715 1.00 94.56 107 ASP A O 1
ATOM 861 N N . ASN A 1 108 ? -17.777 -4.539 -0.827 1.00 92.44 108 ASN A N 1
ATOM 862 C CA . ASN A 1 108 ? -18.013 -5.477 0.272 1.00 92.44 108 ASN A CA 1
ATOM 863 C C . ASN A 1 108 ? -17.703 -4.899 1.662 1.00 92.44 108 ASN A C 1
ATOM 865 O O . ASN A 1 108 ? -17.941 -5.562 2.678 1.00 92.44 108 ASN A O 1
ATOM 869 N N . LEU A 1 109 ? -17.159 -3.685 1.742 1.00 89.81 109 LEU A N 1
ATOM 870 C CA . LEU A 1 109 ? -16.932 -3.036 3.024 1.00 89.81 109 LEU A CA 1
ATOM 871 C C . LEU A 1 109 ? -18.258 -2.480 3.554 1.00 89.81 109 LEU A C 1
ATOM 873 O O . LEU A 1 109 ? -18.898 -1.625 2.948 1.00 89.81 109 LEU A O 1
ATOM 877 N N . ASN A 1 110 ? -18.659 -2.967 4.725 1.00 67.88 110 ASN A N 1
ATOM 878 C CA . ASN A 1 110 ? -19.809 -2.439 5.447 1.00 67.88 110 ASN A CA 1
ATOM 879 C C . ASN A 1 110 ? -19.358 -1.230 6.279 1.00 67.88 110 ASN A C 1
ATOM 881 O O . ASN A 1 110 ? -18.739 -1.415 7.330 1.00 67.88 110 ASN A O 1
ATOM 885 N N . TYR A 1 111 ? -19.661 -0.021 5.806 1.00 61.97 111 TYR A N 1
ATOM 886 C CA . TYR A 1 111 ? -19.472 1.242 6.534 1.00 61.97 111 TYR A CA 1
ATOM 887 C C . TYR A 1 111 ? -20.805 1.893 6.887 1.00 61.97 111 TYR A C 1
ATOM 889 O O . TYR A 1 111 ? -21.694 1.923 6.005 1.00 61.97 111 TYR A O 1
#

Sequence (111 aa):
GYILDGFPRTLPQGEAMDKILEEQNESIIVVLRLDFDDDELIATLLKRGQDSGREDDTFDTIKSRLAVYYRKTEPLKDFYSKQGKLAQIDGTGTVDEIFSRIEEVVDNLNY

pLDDT: mean 90.52, std 8.53, range [61.97, 97.81]

Radius of gyration: 15.88 Å; Cα contacts (8 Å, |Δi|>4): 90; chains: 1; bounding box: 39×22×42 Å

Mean predicted aligned error: 4.48 Å

Solvent-accessible surface area (backbone atoms only — not comparable to full-atom values): 6566 Å² total; per-residue (Å²): 140,85,84,69,84,86,53,65,52,35,55,72,47,43,55,50,49,53,50,56,28,48,79,69,79,43,71,85,76,68,43,85,42,72,47,69,57,69,70,61,50,50,53,53,47,43,52,49,18,70,78,68,68,44,84,71,45,38,74,69,47,49,54,53,49,50,54,48,38,60,72,36,33,50,62,40,52,60,58,35,43,78,70,74,24,53,44,82,40,71,53,66,78,54,72,67,60,33,47,52,54,50,48,55,56,59,73,68,55,91,126

Nearest PDB structures (foldseek):
  5xz2-assembly2_B  TM=9.171E-01  e=1.181E-07  Danio rerio
  2c95-assembly1_A  TM=9.240E-01  e=1.246E-06  Homo sapiens
  3cm0-assembly1_A  TM=8.753E-01  e=7.381E-07  Thermus thermophilus
  1tev-assembly1_A  TM=9.040E-01  e=1.970E-06  Homo sapiens
  1uke-assembly1_A  TM=8.959E-01  e=1.404E-05  Dictyostelium discoideum